Protein AF-A0A926N371-F1 (afdb_monomer_lite)

Secondary structure (DSSP, 8-state):
-HHHHHHHHHHHHHTTGGG---EEETTS--TTHHHHHHHHHHHHHHHSPPPPPSSTT---HHHHHHHHHHHHHHHHHHHHHHHHTTEEE-

Structure (mmCIF, N/CA/C/O backbone):
data_AF-A0A926N371-F1
#
_entry.id   AF-A0A926N371-F1
#
loop_
_atom_site.group_PDB
_atom_site.id
_atom_site.type_symbol
_atom_site.label_atom_id
_atom_site.label_alt_id
_atom_site.label_comp_id
_atom_site.label_asym_id
_atom_site.label_entity_id
_atom_site.label_seq_id
_atom_site.pdbx_PDB_ins_code
_atom_site.Cartn_x
_atom_site.Cartn_y
_atom_site.Cartn_z
_atom_site.occupancy
_atom_site.B_iso_or_equiv
_atom_site.auth_seq_id
_atom_site.auth_comp_id
_atom_site.auth_asym_id
_atom_site.auth_atom_id
_atom_site.pdbx_PDB_model_num
ATOM 1 N N . MET A 1 1 ? 28.179 22.395 20.316 1.00 55.78 1 MET A N 1
ATOM 2 C CA . MET A 1 1 ? 28.077 21.816 18.951 1.00 55.78 1 MET A CA 1
ATOM 3 C C . MET A 1 1 ? 27.294 20.492 18.850 1.00 55.78 1 MET A C 1
ATOM 5 O O . MET A 1 1 ? 26.749 20.231 17.788 1.00 55.78 1 MET A O 1
ATOM 9 N N . ARG A 1 2 ? 27.191 19.652 19.902 1.00 66.44 2 ARG A N 1
ATOM 10 C CA . ARG A 1 2 ? 26.398 18.394 19.865 1.00 66.44 2 ARG A CA 1
ATOM 11 C C . ARG A 1 2 ? 24.874 18.600 19.924 1.00 66.44 2 ARG A C 1
ATOM 13 O O . ARG A 1 2 ? 24.157 17.946 19.183 1.00 66.44 2 ARG A O 1
ATOM 20 N N . ILE A 1 3 ? 24.391 19.553 20.726 1.00 71.00 3 ILE A N 1
ATOM 21 C CA . ILE A 1 3 ? 22.946 19.801 20.915 1.00 71.00 3 ILE A CA 1
ATOM 22 C C . ILE A 1 3 ? 22.267 20.308 19.633 1.00 71.00 3 ILE A C 1
ATOM 24 O O . ILE A 1 3 ? 21.182 19.853 19.307 1.00 71.00 3 ILE A O 1
ATOM 28 N N . HIS A 1 4 ? 22.926 21.172 18.851 1.00 68.25 4 HIS A N 1
ATOM 29 C CA . HIS A 1 4 ? 22.369 21.673 17.583 1.00 68.25 4 HIS A CA 1
ATOM 30 C C . HIS A 1 4 ? 22.216 20.558 16.537 1.00 68.25 4 HIS A C 1
ATOM 32 O O . HIS A 1 4 ? 21.246 20.545 15.789 1.00 68.25 4 HIS A O 1
ATOM 38 N N . LYS A 1 5 ? 23.142 19.586 16.521 1.00 74.38 5 LYS A N 1
ATOM 39 C CA . LYS A 1 5 ? 23.061 18.409 15.644 1.00 74.38 5 LYS A CA 1
ATOM 40 C C . LYS A 1 5 ? 21.922 17.469 16.049 1.00 74.38 5 LYS A C 1
ATOM 42 O O . LYS A 1 5 ? 21.248 16.942 15.177 1.00 74.38 5 LYS A O 1
ATOM 47 N N . ILE A 1 6 ? 21.687 17.298 17.353 1.00 80.06 6 ILE A N 1
ATOM 48 C CA . ILE A 1 6 ? 20.562 16.505 17.881 1.00 80.06 6 ILE A CA 1
ATOM 49 C C . ILE A 1 6 ? 19.225 17.192 17.571 1.00 80.06 6 ILE A C 1
ATOM 51 O O . ILE A 1 6 ? 18.286 16.532 17.139 1.00 80.06 6 ILE A O 1
ATOM 55 N N . LEU A 1 7 ? 19.155 18.517 17.724 1.00 79.25 7 LEU A N 1
ATOM 56 C CA . LEU A 1 7 ? 17.958 19.301 17.417 1.00 79.25 7 LEU A CA 1
ATOM 57 C C . LEU A 1 7 ? 17.620 19.263 15.916 1.00 79.25 7 LEU A C 1
ATOM 59 O O . LEU A 1 7 ? 16.459 19.109 15.554 1.00 79.25 7 LEU A O 1
ATOM 63 N N . ALA A 1 8 ? 18.636 19.330 15.049 1.00 80.94 8 ALA A N 1
ATOM 64 C CA . ALA A 1 8 ? 18.465 19.177 13.605 1.00 80.94 8 ALA A CA 1
ATOM 65 C C . ALA A 1 8 ? 17.976 17.766 13.219 1.00 80.94 8 ALA A C 1
ATOM 67 O O . ALA A 1 8 ? 17.095 17.633 12.376 1.00 80.94 8 ALA A O 1
ATOM 68 N N . LEU A 1 9 ? 18.493 16.717 13.869 1.00 79.12 9 LEU A N 1
ATOM 69 C CA . LEU A 1 9 ? 18.043 15.331 13.677 1.00 79.12 9 LEU A CA 1
ATOM 70 C C . LEU A 1 9 ? 16.583 15.121 14.108 1.00 79.12 9 LEU A C 1
ATOM 72 O O . LEU A 1 9 ? 15.825 14.462 13.401 1.00 79.12 9 LEU A O 1
ATOM 76 N N . LEU A 1 10 ? 16.175 15.716 15.232 1.00 78.56 10 LEU A N 1
ATOM 77 C CA . LEU A 1 10 ? 14.785 15.693 15.696 1.00 78.56 10 LEU A CA 1
ATOM 78 C C . LEU A 1 10 ? 13.852 16.445 14.742 1.00 78.56 10 LEU A C 1
ATOM 80 O O . LEU A 1 10 ? 12.787 15.931 14.416 1.00 78.56 10 LEU A O 1
ATOM 84 N N . ALA A 1 11 ? 14.262 17.615 14.245 1.00 76.06 11 ALA A N 1
ATOM 85 C CA . ALA A 1 11 ? 13.471 18.398 13.294 1.00 76.06 11 ALA A CA 1
ATOM 86 C C . ALA A 1 11 ? 13.226 17.647 11.972 1.00 76.06 11 ALA A C 1
ATOM 88 O O . ALA A 1 11 ? 12.121 17.685 11.436 1.00 76.06 11 ALA A O 1
ATOM 89 N N . VAL A 1 12 ? 14.227 16.911 11.480 1.00 74.31 12 VAL A N 1
ATOM 90 C CA . VAL A 1 12 ? 14.097 16.064 10.284 1.00 74.31 12 VAL A CA 1
ATOM 91 C C . VAL A 1 12 ? 13.134 14.894 10.524 1.00 74.31 12 VAL A C 1
ATOM 93 O O . VAL A 1 12 ? 12.364 14.557 9.631 1.00 74.31 12 VAL A O 1
ATOM 96 N N . GLY A 1 13 ? 13.106 14.312 11.728 1.00 69.69 13 GLY A N 1
ATOM 97 C CA . GLY A 1 13 ? 12.201 13.204 12.063 1.00 69.69 13 GLY A CA 1
ATOM 98 C C . GLY A 1 13 ? 10.709 13.569 12.054 1.00 69.69 13 GLY A C 1
ATOM 99 O O . GLY A 1 13 ? 9.882 12.736 11.691 1.00 69.69 13 GLY A O 1
ATOM 100 N N . VAL A 1 14 ? 10.356 14.814 12.395 1.00 71.56 14 VAL A N 1
ATOM 101 C CA . VAL A 1 14 ? 8.951 15.276 12.450 1.00 71.56 14 VAL A CA 1
ATOM 102 C C . VAL A 1 14 ? 8.330 15.408 11.053 1.00 71.56 14 VAL A C 1
ATOM 104 O O . VAL A 1 14 ? 7.121 15.263 10.905 1.00 71.56 14 VAL A O 1
ATOM 107 N N . LEU A 1 15 ? 9.140 15.623 10.012 1.00 68.25 15 LEU A N 1
ATOM 108 C CA . LEU A 1 15 ? 8.648 15.784 8.639 1.00 68.25 15 LEU A CA 1
ATOM 109 C C . LEU A 1 15 ? 8.169 14.469 8.000 1.00 68.25 15 LEU A C 1
ATOM 111 O O . LEU A 1 15 ? 7.446 14.511 7.009 1.00 68.25 15 LEU A O 1
ATOM 115 N N . PHE A 1 16 ? 8.539 13.309 8.552 1.00 63.91 16 PHE A N 1
ATOM 116 C CA . PHE A 1 16 ? 8.240 12.004 7.950 1.00 63.91 16 PHE A CA 1
ATOM 117 C C . PHE A 1 16 ? 6.950 11.339 8.455 1.00 63.91 16 PHE A C 1
ATOM 119 O O . PHE A 1 16 ? 6.542 10.321 7.900 1.00 63.91 16 PHE A O 1
ATOM 126 N N . THR A 1 17 ? 6.282 11.870 9.484 1.00 61.56 17 THR A N 1
ATOM 127 C CA . THR A 1 17 ? 5.109 11.205 10.090 1.00 61.56 17 THR A CA 1
ATOM 128 C C . THR A 1 17 ? 3.786 11.466 9.360 1.00 61.56 17 THR A C 1
ATOM 130 O O . THR A 1 17 ? 2.778 10.852 9.700 1.00 61.56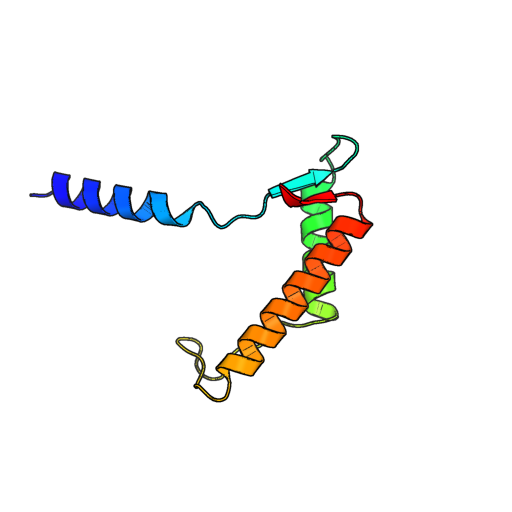 17 THR A O 1
ATOM 133 N N . SER A 1 18 ? 3.761 12.336 8.347 1.00 57.66 18 SER A N 1
ATOM 134 C CA . SER A 1 18 ? 2.526 12.826 7.714 1.00 57.66 18 SER A CA 1
ATOM 135 C C . SER A 1 18 ? 1.947 11.948 6.593 1.00 57.66 18 SER A C 1
ATOM 137 O O . SER A 1 18 ? 0.882 12.271 6.079 1.00 57.66 18 SER A O 1
ATOM 139 N N . CYS A 1 19 ? 2.591 10.836 6.219 1.00 63.75 19 CYS A N 1
ATOM 140 C CA . CYS A 1 19 ? 2.175 9.999 5.077 1.00 63.75 19 CYS A CA 1
ATOM 141 C C . CYS A 1 19 ? 1.537 8.649 5.454 1.00 63.75 19 CYS A C 1
ATOM 143 O O . CYS A 1 19 ? 1.521 7.727 4.641 1.00 63.75 19 CYS A O 1
ATOM 145 N N . ALA A 1 20 ? 1.019 8.490 6.673 1.00 71.75 20 ALA A N 1
ATOM 146 C CA . ALA A 1 20 ? 0.307 7.271 7.056 1.00 71.75 20 ALA A CA 1
ATOM 147 C C . ALA A 1 20 ? -1.211 7.459 6.916 1.00 71.75 20 ALA A C 1
ATOM 149 O O . ALA A 1 20 ? -1.820 8.173 7.708 1.00 71.75 20 ALA A O 1
ATOM 150 N N . THR A 1 21 ? -1.835 6.779 5.94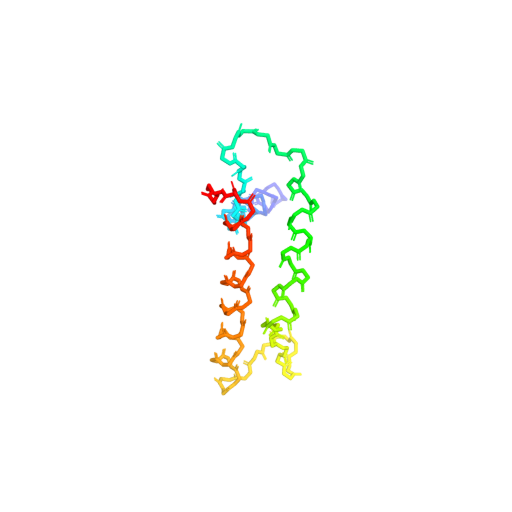9 1.00 83.94 21 THR A N 1
ATOM 151 C CA . THR A 1 21 ? -3.301 6.715 5.858 1.00 83.94 21 THR A CA 1
ATOM 152 C C . THR A 1 21 ? -3.859 5.945 7.049 1.00 83.94 21 THR A C 1
ATOM 154 O O . THR A 1 21 ? -3.560 4.760 7.253 1.00 83.94 21 THR A O 1
ATOM 157 N N . THR A 1 22 ? -4.693 6.613 7.840 1.00 90.38 22 THR A N 1
ATOM 158 C CA . THR A 1 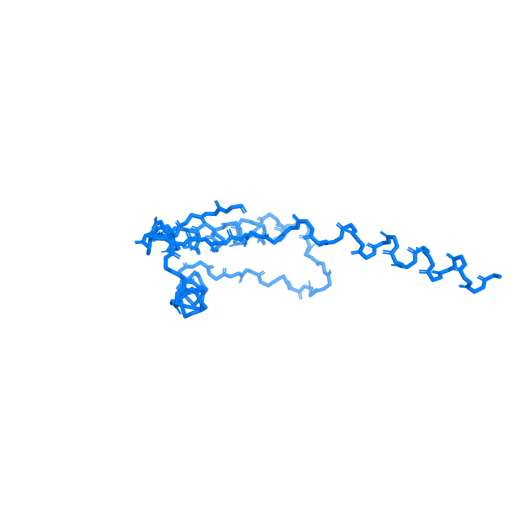22 ? -5.401 5.977 8.950 1.00 90.38 22 THR A CA 1
ATOM 159 C C . THR A 1 22 ? -6.741 5.426 8.473 1.00 90.38 22 THR A C 1
ATOM 161 O O . THR A 1 22 ? -7.333 5.935 7.529 1.00 90.38 22 THR A O 1
ATOM 164 N N . TRP A 1 23 ? -7.198 4.325 9.072 1.00 94.38 23 TRP A N 1
ATOM 165 C CA . TRP A 1 23 ? -8.416 3.629 8.654 1.00 94.38 23 TRP A CA 1
ATOM 166 C C . TRP A 1 23 ? -9.321 3.422 9.857 1.00 94.38 23 TRP A C 1
ATOM 168 O O . TRP A 1 23 ? -8.867 2.932 10.892 1.00 94.38 23 TRP A O 1
ATOM 178 N N . SER A 1 24 ? -10.600 3.748 9.696 1.00 96.00 24 SER A N 1
ATOM 179 C CA . SER A 1 24 ? -11.624 3.553 10.722 1.00 96.00 24 SER A CA 1
ATOM 180 C C . SER A 1 24 ? -12.868 2.899 10.129 1.00 96.00 24 SER A C 1
ATOM 182 O O . SER A 1 24 ? -13.301 3.237 9.027 1.00 96.00 24 SER A O 1
ATOM 184 N N . HIS A 1 25 ? -13.424 1.912 10.827 1.00 96.25 25 HIS A N 1
ATOM 185 C CA . HIS A 1 25 ? -14.645 1.246 10.396 1.00 96.25 25 HIS A CA 1
ATOM 186 C C . HIS A 1 25 ? -15.848 2.177 10.580 1.00 96.25 25 HIS A C 1
ATOM 188 O O . HIS A 1 25 ? -15.962 2.864 11.596 1.00 96.25 25 HIS A O 1
ATOM 194 N N . GLN A 1 26 ? -16.788 2.161 9.637 1.00 93.50 26 GLN A N 1
ATOM 195 C CA . GLN A 1 26 ? -17.975 3.026 9.654 1.00 93.50 26 GLN A CA 1
ATOM 196 C C . GLN A 1 26 ? -18.877 2.819 10.880 1.00 93.50 26 GLN A C 1
ATOM 198 O O . GLN A 1 26 ? -19.575 3.742 11.284 1.00 93.50 26 GLN A O 1
ATOM 203 N N . SER A 1 27 ? -18.849 1.632 11.494 1.00 94.19 27 SER A N 1
ATOM 204 C CA . SER A 1 27 ? -19.581 1.350 12.741 1.00 94.19 27 SER A CA 1
ATOM 205 C C . SER A 1 27 ? -18.882 1.855 14.011 1.00 94.19 27 SER A C 1
ATOM 207 O O . SER A 1 27 ? -19.418 1.690 15.102 1.00 94.19 27 SER A O 1
ATOM 209 N N . GLY A 1 28 ? -17.662 2.392 13.904 1.00 92.69 28 GLY A N 1
ATOM 210 C CA . GLY A 1 28 ? -16.804 2.732 15.045 1.00 92.69 28 GLY A CA 1
ATOM 211 C C . GLY A 1 28 ? -16.086 1.535 15.684 1.00 92.69 28 GLY A C 1
ATOM 212 O O . GLY A 1 28 ? -15.163 1.726 16.473 1.00 92.69 28 GLY A O 1
ATOM 213 N N . ASN A 1 29 ? -16.445 0.297 15.326 1.00 94.00 29 ASN A N 1
ATOM 214 C CA . ASN A 1 29 ? -15.777 -0.907 15.819 1.00 94.00 29 ASN A CA 1
ATOM 215 C C . ASN A 1 29 ? -14.566 -1.275 14.942 1.00 94.00 29 ASN A C 1
ATOM 217 O O . ASN A 1 29 ? -14.727 -1.765 13.829 1.00 94.00 29 ASN A O 1
ATOM 221 N N . ASN A 1 30 ? -13.355 -1.103 15.477 1.00 94.56 30 ASN A N 1
ATOM 222 C CA . ASN A 1 30 ? -12.092 -1.422 14.797 1.00 94.56 30 ASN A CA 1
ATOM 223 C C . ASN A 1 30 ? -11.437 -2.738 15.260 1.00 94.56 30 ASN A C 1
ATOM 225 O O . ASN A 1 30 ? -10.259 -2.952 14.984 1.00 94.56 30 ASN A O 1
ATOM 229 N N . SER A 1 31 ? -12.165 -3.628 15.943 1.00 96.44 31 SER A N 1
ATOM 230 C CA . SER A 1 31 ? -11.621 -4.905 16.455 1.00 96.44 31 SER A CA 1
ATOM 231 C C . SER A 1 31 ? -10.925 -5.761 15.387 1.00 96.44 31 SER A C 1
ATOM 233 O O . SER A 1 31 ? -9.907 -6.383 15.678 1.00 96.44 31 SER A O 1
ATOM 235 N N . ASN A 1 32 ? -11.415 -5.732 14.144 1.00 96.56 32 ASN A N 1
ATOM 236 C CA . ASN A 1 32 ? -10.845 -6.493 13.027 1.00 96.56 32 ASN A CA 1
ATOM 237 C C . ASN A 1 32 ? -9.846 -5.706 12.168 1.00 96.56 32 ASN A C 1
ATOM 239 O O . ASN A 1 32 ? -9.307 -6.268 11.218 1.00 96.56 32 ASN A O 1
ATOM 243 N N . LEU A 1 33 ? -9.556 -4.438 12.496 1.00 96.12 33 LEU A N 1
ATOM 244 C CA . LEU A 1 33 ? -8.794 -3.543 11.619 1.00 96.12 33 LEU A CA 1
ATOM 245 C C . LEU A 1 33 ? -7.445 -4.135 11.203 1.00 96.12 33 LEU A C 1
ATOM 247 O O . LEU A 1 33 ? -7.115 -4.120 10.024 1.00 96.12 33 LEU A O 1
ATOM 251 N N . ASP A 1 34 ? -6.668 -4.676 12.141 1.00 96.50 34 ASP A N 1
ATOM 252 C CA . ASP A 1 34 ? -5.360 -5.262 11.819 1.00 96.50 34 ASP A CA 1
ATOM 253 C C . ASP A 1 34 ? -5.480 -6.491 10.904 1.00 96.50 34 ASP A C 1
ATOM 255 O O . ASP A 1 34 ? -4.738 -6.631 9.932 1.00 96.50 34 ASP A O 1
ATOM 259 N N . THR A 1 35 ? -6.467 -7.349 11.167 1.00 97.94 35 THR A N 1
ATOM 260 C CA . THR A 1 35 ? -6.715 -8.548 10.355 1.00 97.94 35 THR A CA 1
ATOM 261 C C . THR A 1 35 ? -7.138 -8.164 8.939 1.00 97.94 35 THR A C 1
ATOM 263 O O . THR A 1 35 ? -6.619 -8.706 7.963 1.00 97.94 35 THR A O 1
ATOM 266 N N . ASP A 1 36 ? -8.027 -7.182 8.816 1.00 97.62 36 ASP A N 1
ATOM 267 C CA . ASP A 1 36 ? -8.527 -6.704 7.533 1.00 97.62 36 ASP A CA 1
ATOM 268 C C . ASP A 1 36 ? -7.454 -5.968 6.727 1.00 97.62 36 ASP A C 1
ATOM 270 O O . ASP A 1 36 ? -7.345 -6.206 5.524 1.00 97.62 36 ASP A O 1
ATOM 274 N N . LYS A 1 37 ? -6.582 -5.184 7.377 1.00 97.00 37 LYS A N 1
ATOM 275 C CA . LYS A 1 37 ? -5.395 -4.596 6.737 1.00 97.00 37 LYS A CA 1
ATOM 276 C C . LYS A 1 37 ? -4.487 -5.676 6.146 1.00 97.00 37 LYS A C 1
ATOM 278 O O . LYS A 1 37 ? -4.090 -5.581 4.987 1.00 97.00 37 LYS A O 1
ATOM 283 N N . ARG A 1 38 ? -4.178 -6.737 6.900 1.00 97.44 38 ARG A N 1
ATOM 284 C CA . ARG A 1 38 ? -3.338 -7.844 6.398 1.00 97.44 38 ARG A CA 1
ATOM 285 C C . ARG A 1 38 ? -3.999 -8.575 5.234 1.00 97.44 38 ARG A C 1
ATOM 287 O O . ARG A 1 38 ? -3.341 -8.843 4.231 1.00 97.44 38 ARG A O 1
ATOM 294 N N . TYR A 1 39 ? -5.296 -8.858 5.348 1.00 98.12 39 TYR A N 1
ATOM 295 C CA . TYR A 1 39 ? -6.068 -9.500 4.286 1.00 98.12 39 TYR A CA 1
ATOM 296 C C . TYR A 1 39 ? -6.086 -8.655 3.007 1.00 98.12 39 TYR A C 1
ATOM 298 O O . TYR A 1 39 ? -5.806 -9.164 1.920 1.00 98.12 39 TYR A O 1
ATOM 306 N N . CYS A 1 40 ? -6.379 -7.360 3.123 1.00 97.75 40 CYS A N 1
ATOM 307 C CA . CYS A 1 40 ? -6.410 -6.460 1.978 1.00 97.75 40 CYS A CA 1
ATOM 308 C C . CYS A 1 40 ? -5.020 -6.244 1.378 1.00 97.75 40 CYS A C 1
ATOM 310 O O . CYS A 1 40 ? -4.905 -6.181 0.158 1.00 97.75 40 CYS A O 1
ATOM 312 N N . GLY A 1 41 ? -3.963 -6.233 2.196 1.00 97.00 41 GLY A N 1
ATOM 313 C CA . GLY A 1 41 ? -2.575 -6.217 1.726 1.00 97.00 41 GLY A CA 1
ATOM 314 C C . GLY A 1 41 ? -2.231 -7.452 0.897 1.00 97.00 41 GLY A C 1
ATOM 315 O O . GLY A 1 41 ? -1.723 -7.337 -0.217 1.00 97.00 41 GLY A O 1
ATOM 316 N N . ALA A 1 42 ? -2.568 -8.643 1.394 1.00 97.56 42 ALA A N 1
ATOM 317 C CA . ALA A 1 42 ? -2.370 -9.885 0.650 1.00 97.56 42 ALA A CA 1
ATOM 318 C C . ALA A 1 42 ? -3.186 -9.911 -0.655 1.00 97.56 42 ALA A C 1
ATOM 320 O O . ALA A 1 42 ? -2.671 -10.298 -1.701 1.00 97.56 42 ALA A O 1
ATOM 321 N N . THR A 1 43 ? -4.435 -9.440 -0.607 1.00 97.75 43 THR A N 1
ATOM 322 C CA . THR A 1 43 ? -5.319 -9.357 -1.779 1.00 97.75 43 THR A CA 1
ATOM 323 C C . THR A 1 43 ? -4.755 -8.408 -2.837 1.00 97.75 43 THR A C 1
ATOM 325 O O . THR A 1 43 ? -4.684 -8.768 -4.010 1.00 97.75 43 THR A O 1
ATOM 328 N N . ALA A 1 44 ? -4.304 -7.219 -2.431 1.00 97.44 44 ALA A N 1
ATOM 329 C CA . ALA A 1 44 ? -3.682 -6.251 -3.326 1.00 97.44 44 ALA A CA 1
ATOM 330 C C . ALA A 1 44 ? -2.434 -6.829 -4.003 1.00 97.44 44 ALA A C 1
ATOM 332 O O . ALA A 1 44 ? -2.306 -6.744 -5.220 1.00 97.44 44 ALA A O 1
ATOM 333 N N . ASN A 1 45 ? -1.570 -7.508 -3.243 1.00 95.56 45 ASN A N 1
ATOM 334 C CA . ASN A 1 45 ? -0.368 -8.148 -3.780 1.00 95.56 45 ASN A CA 1
ATOM 335 C C . ASN A 1 45 ? -0.668 -9.309 -4.738 1.00 95.56 45 ASN A C 1
ATOM 337 O O . ASN A 1 45 ? 0.114 -9.550 -5.654 1.00 95.56 45 ASN A O 1
ATOM 341 N N . ALA A 1 46 ? -1.785 -10.016 -4.551 1.00 96.38 46 ALA A N 1
ATOM 342 C CA . ALA A 1 46 ? -2.205 -11.085 -5.453 1.00 96.38 46 ALA A CA 1
ATOM 343 C C . ALA A 1 46 ? -2.782 -10.550 -6.776 1.00 96.38 46 ALA A C 1
ATOM 345 O O . ALA A 1 46 ? -2.545 -11.137 -7.829 1.00 96.38 46 ALA A O 1
ATOM 346 N N . VAL A 1 47 ? -3.543 -9.450 -6.732 1.00 94.94 47 VAL A N 1
ATOM 347 C CA . VAL A 1 47 ? -4.236 -8.893 -7.910 1.00 94.94 47 VAL A CA 1
ATOM 348 C C . VAL A 1 47 ? -3.358 -7.914 -8.693 1.00 94.94 47 VAL A C 1
ATOM 350 O O . VAL A 1 47 ? -3.400 -7.882 -9.920 1.00 94.94 47 VAL A O 1
ATOM 353 N N . ALA A 1 48 ? -2.572 -7.107 -7.989 1.00 94.06 48 ALA A N 1
ATOM 354 C CA . ALA A 1 48 ? -1.720 -6.068 -8.547 1.00 94.06 48 ALA A CA 1
ATOM 355 C C . ALA A 1 48 ? -0.372 -6.077 -7.807 1.00 94.06 48 ALA A C 1
ATOM 357 O O . ALA A 1 48 ? -0.143 -5.230 -6.947 1.00 94.06 48 ALA A O 1
ATOM 358 N N . PRO A 1 49 ? 0.518 -7.047 -8.079 1.00 90.62 49 PRO A N 1
ATOM 359 C CA . PRO A 1 49 ? 1.810 -7.121 -7.409 1.00 90.62 49 PRO A CA 1
ATOM 360 C C . PRO A 1 49 ? 2.625 -5.850 -7.653 1.00 90.62 49 PRO A C 1
ATOM 362 O O . PRO A 1 49 ? 2.623 -5.283 -8.751 1.00 90.62 49 PRO A O 1
ATOM 365 N N . THR A 1 50 ? 3.343 -5.407 -6.623 1.00 88.56 50 THR A N 1
ATOM 366 C CA . THR A 1 50 ? 4.282 -4.295 -6.762 1.00 88.56 50 THR A CA 1
ATOM 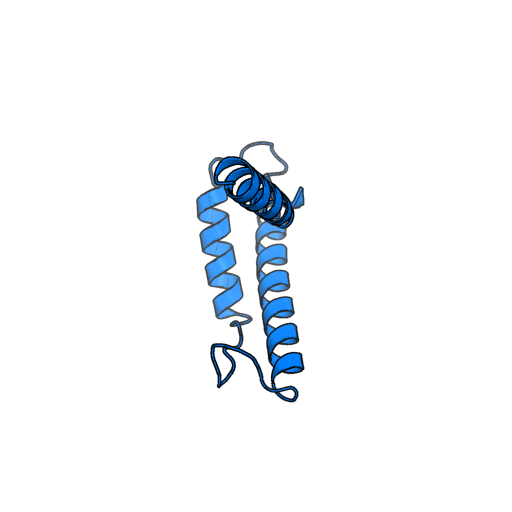367 C C . THR A 1 50 ? 5.436 -4.688 -7.682 1.00 88.56 50 THR A C 1
ATOM 369 O O . THR A 1 50 ? 5.861 -5.843 -7.742 1.00 88.56 50 THR A O 1
ATOM 372 N N . TYR A 1 51 ? 5.934 -3.715 -8.441 1.00 86.38 51 TYR A N 1
ATOM 373 C CA . TYR A 1 51 ? 7.064 -3.916 -9.338 1.00 86.38 51 TYR A CA 1
ATOM 374 C C . TYR A 1 51 ? 8.369 -3.635 -8.600 1.00 86.38 51 TYR A C 1
ATOM 376 O O . TYR A 1 51 ? 8.534 -2.568 -8.008 1.00 86.38 51 TYR A O 1
ATOM 384 N N . ILE A 1 52 ? 9.302 -4.581 -8.663 1.00 87.31 52 ILE A N 1
ATOM 385 C CA . ILE A 1 52 ? 10.661 -4.404 -8.158 1.00 87.31 52 ILE A CA 1
ATOM 386 C C . ILE A 1 52 ? 11.551 -4.065 -9.350 1.00 87.31 52 ILE A C 1
ATOM 388 O O . ILE A 1 52 ? 11.701 -4.868 -10.269 1.00 87.31 52 ILE A O 1
ATOM 392 N N . CYS A 1 53 ? 12.133 -2.869 -9.327 1.00 88.56 53 CYS A N 1
ATOM 393 C CA . CYS A 1 53 ? 13.076 -2.428 -10.348 1.00 88.56 53 CYS A CA 1
ATOM 394 C C . CYS A 1 53 ? 14.350 -3.272 -10.327 1.00 88.56 53 CYS A C 1
ATOM 396 O O . CYS A 1 53 ? 14.753 -3.780 -9.278 1.00 88.56 53 CYS A O 1
ATOM 398 N N . ARG A 1 54 ? 15.022 -3.392 -11.479 1.00 90.44 54 ARG A N 1
ATOM 399 C CA . ARG A 1 54 ? 16.252 -4.200 -11.592 1.00 90.44 54 ARG A CA 1
ATOM 400 C C . ARG A 1 54 ? 17.335 -3.747 -10.622 1.00 90.44 54 ARG A C 1
ATOM 402 O O . ARG A 1 54 ? 18.048 -4.575 -10.061 1.00 90.44 54 ARG A O 1
ATOM 409 N N . ASN A 1 55 ? 17.460 -2.433 -10.438 1.00 88.69 55 ASN A N 1
ATOM 410 C CA . ASN A 1 55 ? 18.316 -1.856 -9.416 1.00 88.69 55 ASN A CA 1
ATOM 411 C C . ASN A 1 55 ? 17.468 -1.501 -8.179 1.00 88.69 55 ASN A C 1
ATOM 413 O O . ASN A 1 55 ? 16.612 -0.618 -8.263 1.00 88.69 55 ASN A O 1
ATOM 417 N N . PRO A 1 56 ? 17.721 -2.138 -7.022 1.00 82.75 56 PRO A N 1
ATOM 418 C CA . PRO A 1 56 ? 16.947 -1.904 -5.806 1.00 82.75 56 PRO A CA 1
ATOM 419 C C . PRO A 1 56 ? 17.174 -0.516 -5.193 1.00 82.75 56 PRO A C 1
ATOM 421 O O . PRO A 1 56 ? 16.375 -0.085 -4.368 1.00 82.75 56 PRO A O 1
ATOM 424 N N . LEU A 1 57 ? 18.246 0.190 -5.573 1.00 86.12 57 LEU A N 1
ATOM 425 C CA . LEU A 1 57 ? 18.504 1.552 -5.101 1.00 86.12 57 LEU A CA 1
ATOM 426 C C . LEU A 1 57 ? 17.692 2.598 -5.871 1.00 86.12 57 LEU A C 1
ATOM 428 O O . LEU A 1 57 ? 17.302 3.608 -5.292 1.00 86.12 57 LEU A O 1
ATOM 432 N N . MET A 1 58 ? 17.471 2.390 -7.173 1.00 86.50 58 MET A N 1
ATOM 433 C CA . MET A 1 58 ? 16.789 3.357 -8.034 1.00 86.50 58 MET A CA 1
ATOM 434 C C . MET A 1 58 ? 16.321 2.704 -9.337 1.00 86.50 58 MET A C 1
ATOM 436 O O . MET A 1 58 ? 17.110 2.067 -10.032 1.00 86.50 58 MET A O 1
ATOM 440 N N . CYS A 1 59 ? 15.061 2.929 -9.707 1.00 89.44 59 CYS A N 1
ATOM 441 C CA . CYS A 1 59 ? 14.523 2.507 -10.997 1.00 89.44 59 CYS A CA 1
ATOM 442 C C . CYS A 1 59 ? 15.178 3.276 -12.146 1.00 89.44 59 CYS A C 1
ATOM 444 O O . CYS A 1 59 ? 15.368 4.491 -12.056 1.00 89.44 59 CYS A O 1
ATOM 446 N N . ALA A 1 60 ? 15.484 2.583 -13.242 1.00 92.94 60 ALA A N 1
ATOM 447 C CA . ALA A 1 60 ? 15.872 3.260 -14.469 1.00 92.94 60 ALA A CA 1
ATOM 448 C C . ALA A 1 60 ? 14.696 4.115 -15.000 1.00 92.94 60 ALA A C 1
ATOM 450 O O . ALA A 1 60 ? 13.539 3.802 -14.700 1.00 92.94 60 ALA A O 1
ATOM 451 N N . PRO A 1 61 ? 14.940 5.199 -15.761 1.00 89.19 61 PRO A N 1
ATOM 452 C CA . PRO A 1 61 ? 13.871 6.084 -16.237 1.00 89.19 61 PRO A CA 1
ATOM 453 C C . PRO A 1 61 ? 12.772 5.370 -17.041 1.00 89.19 61 PRO A C 1
ATOM 455 O O . PRO A 1 61 ? 11.607 5.748 -16.956 1.00 89.19 61 PRO A O 1
ATOM 458 N N . ASP A 1 62 ? 13.133 4.322 -17.781 1.00 92.88 62 ASP A N 1
ATOM 459 C CA . ASP A 1 62 ? 12.221 3.455 -18.533 1.00 92.88 62 ASP A CA 1
ATOM 460 C C . ASP A 1 62 ? 11.401 2.511 -17.635 1.00 92.88 62 ASP A C 1
ATOM 462 O O . ASP A 1 62 ? 10.280 2.146 -17.981 1.00 92.88 62 ASP A O 1
ATOM 466 N N . GLU A 1 63 ? 11.917 2.159 -16.456 1.00 92.44 63 GLU A N 1
ATOM 467 C CA . GLU A 1 63 ? 11.217 1.336 -15.464 1.00 92.44 63 GLU A CA 1
ATOM 468 C C . GLU A 1 63 ? 10.375 2.166 -14.491 1.00 92.44 63 GLU A C 1
ATOM 470 O O . GLU A 1 63 ? 9.410 1.656 -13.925 1.00 92.44 63 GLU A O 1
ATOM 475 N N . LEU A 1 64 ? 10.725 3.438 -14.276 1.00 90.56 64 LEU A N 1
ATOM 476 C CA . LEU A 1 64 ? 10.106 4.276 -13.250 1.00 90.56 64 LEU A CA 1
ATOM 477 C C . LEU A 1 64 ? 8.595 4.415 -13.461 1.00 90.56 64 LEU A C 1
ATOM 479 O O . LEU A 1 64 ? 7.832 4.261 -12.510 1.00 90.56 64 LEU A O 1
ATOM 483 N N . GLY A 1 65 ? 8.155 4.662 -14.699 1.00 91.25 65 GLY A N 1
ATOM 484 C CA . GLY A 1 65 ? 6.729 4.771 -15.020 1.00 91.25 65 GLY A CA 1
ATOM 485 C C . GLY A 1 65 ? 5.966 3.483 -14.702 1.00 91.25 65 GLY A C 1
ATOM 486 O O . GLY A 1 65 ? 4.928 3.526 -14.046 1.00 91.25 65 GLY A O 1
ATOM 487 N N . ILE A 1 66 ? 6.540 2.337 -15.078 1.00 92.62 66 ILE A N 1
ATOM 488 C CA . ILE A 1 66 ? 5.979 1.008 -14.806 1.00 92.62 66 ILE A CA 1
ATOM 489 C C . ILE A 1 66 ? 5.912 0.765 -13.295 1.00 92.62 66 ILE A C 1
ATOM 491 O O . ILE A 1 66 ? 4.891 0.315 -12.777 1.00 92.62 66 ILE A O 1
ATOM 495 N N . ALA A 1 67 ? 6.982 1.095 -12.571 1.00 91.94 67 ALA A N 1
ATOM 496 C CA . ALA A 1 67 ? 7.049 0.923 -11.129 1.00 91.94 67 ALA A CA 1
ATOM 497 C C . ALA A 1 67 ? 5.970 1.735 -10.407 1.00 91.94 67 ALA A C 1
ATOM 499 O O . ALA A 1 67 ? 5.246 1.198 -9.567 1.00 91.94 67 ALA A O 1
ATOM 500 N N . MET A 1 68 ? 5.827 3.010 -10.775 1.00 90.50 68 MET A N 1
ATOM 501 C CA . MET A 1 68 ? 4.827 3.898 -10.189 1.00 90.50 68 MET A CA 1
ATOM 502 C C . MET A 1 68 ? 3.404 3.448 -10.519 1.00 90.50 68 MET A C 1
ATOM 504 O O . MET A 1 68 ? 2.558 3.421 -9.627 1.00 90.50 68 MET A O 1
ATOM 508 N N . GLU A 1 69 ? 3.142 3.035 -11.760 1.00 93.88 69 GLU A N 1
ATOM 509 C CA . GLU A 1 69 ? 1.837 2.503 -12.156 1.00 93.88 69 GLU A CA 1
ATOM 510 C C . GLU A 1 69 ? 1.464 1.266 -11.326 1.00 93.88 69 GLU A C 1
ATOM 512 O O . GLU A 1 69 ? 0.353 1.180 -10.802 1.00 93.88 69 GLU A O 1
ATOM 517 N N . ARG A 1 70 ? 2.399 0.327 -11.144 1.00 94.06 70 ARG A N 1
ATOM 518 C CA . ARG A 1 70 ? 2.157 -0.898 -10.367 1.00 94.06 70 ARG A CA 1
ATOM 519 C C . ARG A 1 70 ? 1.943 -0.620 -8.884 1.00 94.06 70 ARG A C 1
ATOM 521 O O . ARG A 1 70 ? 1.060 -1.226 -8.283 1.00 94.06 70 ARG A O 1
ATOM 528 N N . ILE A 1 71 ? 2.684 0.325 -8.304 1.00 93.44 71 ILE A N 1
ATOM 529 C CA . ILE A 1 71 ? 2.454 0.784 -6.925 1.00 93.44 71 ILE A CA 1
ATOM 530 C C . ILE A 1 71 ? 1.066 1.424 -6.797 1.00 93.44 71 ILE A C 1
ATOM 532 O O . ILE A 1 71 ? 0.324 1.100 -5.873 1.00 93.44 71 ILE A O 1
ATOM 536 N N . ALA A 1 72 ? 0.680 2.286 -7.741 1.00 94.00 72 ALA A N 1
ATOM 537 C CA . ALA A 1 72 ? -0.632 2.924 -7.734 1.00 94.00 72 ALA A CA 1
ATOM 538 C C . ALA A 1 72 ? -1.773 1.898 -7.860 1.00 94.00 72 ALA A C 1
ATOM 540 O O . ALA A 1 72 ? -2.752 1.976 -7.121 1.00 94.00 72 ALA A O 1
ATOM 541 N N . GLN A 1 73 ? -1.632 0.906 -8.744 1.00 96.38 73 GLN A N 1
ATOM 542 C CA . GLN A 1 73 ? -2.605 -0.181 -8.906 1.00 96.38 73 GLN A CA 1
ATOM 543 C C . GLN A 1 73 ? -2.726 -1.042 -7.642 1.00 96.38 73 GLN A C 1
ATOM 545 O O . GLN A 1 73 ? -3.843 -1.371 -7.240 1.00 96.38 73 GLN A O 1
ATOM 550 N N . ASN A 1 74 ? -1.606 -1.377 -6.995 1.00 97.00 74 ASN A N 1
ATOM 551 C CA . ASN A 1 74 ? -1.600 -2.116 -5.730 1.00 97.00 74 ASN A CA 1
ATOM 552 C C . ASN A 1 74 ? -2.333 -1.341 -4.626 1.00 97.00 74 ASN A C 1
ATOM 554 O O . ASN A 1 74 ? -3.261 -1.872 -4.015 1.00 97.00 74 ASN A O 1
ATOM 558 N N . ASN A 1 75 ? -1.988 -0.064 -4.438 1.00 95.31 75 ASN A N 1
ATOM 559 C CA . ASN A 1 75 ? -2.631 0.799 -3.447 1.00 95.31 75 ASN A CA 1
ATOM 560 C C . ASN A 1 75 ? -4.136 0.936 -3.718 1.00 95.31 75 ASN A C 1
ATOM 562 O O . ASN A 1 75 ? -4.944 0.780 -2.809 1.00 95.31 75 ASN A O 1
ATOM 566 N N . ALA A 1 76 ? -4.539 1.120 -4.978 1.00 96.06 76 ALA A N 1
ATOM 567 C CA . ALA A 1 76 ? -5.951 1.187 -5.344 1.00 96.06 76 ALA A CA 1
ATOM 568 C C . ALA A 1 76 ? -6.702 -0.128 -5.053 1.00 96.06 76 ALA A C 1
ATOM 570 O O . ALA A 1 76 ? -7.854 -0.104 -4.613 1.00 96.06 76 ALA A O 1
ATOM 571 N N . ALA A 1 77 ? -6.067 -1.285 -5.277 1.00 97.62 77 ALA A N 1
ATOM 572 C CA . ALA A 1 77 ? -6.647 -2.586 -4.945 1.00 97.62 77 ALA A CA 1
ATOM 573 C C . ALA A 1 77 ? -6.807 -2.766 -3.426 1.00 97.62 77 ALA A C 1
ATOM 575 O O . ALA A 1 77 ? -7.845 -3.254 -2.967 1.00 97.62 77 ALA A O 1
ATOM 576 N N . TYR A 1 78 ? -5.812 -2.329 -2.653 1.00 97.31 78 TYR A N 1
ATOM 577 C CA . TYR A 1 78 ? -5.862 -2.311 -1.196 1.00 97.31 78 TYR A CA 1
ATOM 578 C C . TYR A 1 78 ? -7.000 -1.420 -0.680 1.00 97.31 78 TYR A C 1
ATOM 580 O O . TYR A 1 78 ? -7.855 -1.887 0.077 1.00 97.31 78 TYR A O 1
ATOM 588 N N . ASP A 1 79 ? -7.062 -0.170 -1.142 1.00 96.56 79 ASP A N 1
ATOM 589 C CA . ASP A 1 79 ? -8.067 0.814 -0.733 1.00 96.56 79 ASP A CA 1
ATOM 590 C C . ASP A 1 79 ? -9.477 0.325 -1.051 1.00 96.56 79 ASP A C 1
ATOM 592 O O . ASP A 1 79 ? -10.375 0.376 -0.208 1.00 96.56 79 ASP A O 1
ATOM 596 N N . ARG A 1 80 ? -9.670 -0.232 -2.251 1.00 97.38 80 ARG A N 1
ATOM 597 C CA . ARG A 1 80 ? -10.941 -0.835 -2.650 1.00 97.38 80 ARG A CA 1
ATOM 598 C C . ARG A 1 80 ? -11.355 -1.955 -1.698 1.00 97.38 80 ARG A C 1
ATOM 600 O O . ARG A 1 80 ? -12.519 -2.000 -1.303 1.00 97.38 80 ARG A O 1
ATOM 607 N N . CYS A 1 81 ? -10.431 -2.840 -1.324 1.00 97.88 81 CYS A N 1
ATOM 608 C CA . CYS A 1 81 ? -10.707 -3.917 -0.376 1.00 97.88 81 CYS A CA 1
ATOM 609 C C . CYS A 1 81 ? -11.101 -3.373 1.008 1.00 97.88 81 CYS A C 1
ATOM 611 O O . CYS A 1 81 ? -12.099 -3.815 1.581 1.00 97.88 81 CYS A O 1
ATOM 613 N N . MET A 1 82 ? -10.375 -2.374 1.520 1.00 97.88 82 MET A N 1
ATOM 614 C CA . MET A 1 82 ? -10.680 -1.739 2.807 1.00 97.88 82 MET A CA 1
ATOM 615 C C . MET A 1 82 ? -12.064 -1.076 2.798 1.00 97.88 82 MET A C 1
ATOM 617 O O . MET A 1 82 ? -12.856 -1.272 3.722 1.00 97.88 82 MET A O 1
ATOM 621 N N . ILE A 1 83 ? -12.399 -0.354 1.725 1.00 97.00 83 ILE A N 1
ATOM 622 C CA . ILE A 1 83 ? -13.713 0.280 1.548 1.00 97.00 83 ILE A CA 1
ATOM 623 C C . ILE A 1 83 ? -14.827 -0.771 1.496 1.00 97.00 83 ILE A C 1
ATOM 625 O O . ILE A 1 83 ? -15.855 -0.606 2.151 1.00 97.00 83 ILE A O 1
ATOM 629 N N . GLN A 1 84 ? 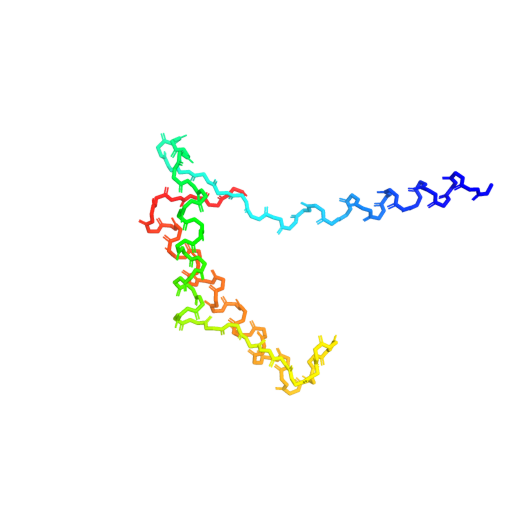-14.629 -1.873 0.766 1.00 96.88 84 GLN A N 1
ATOM 630 C CA . GLN A 1 84 ? -15.602 -2.971 0.688 1.00 96.88 84 GLN A CA 1
ATOM 631 C C . GLN A 1 84 ? -15.860 -3.636 2.044 1.00 96.88 84 GLN A C 1
ATOM 633 O O . GLN A 1 84 ? -16.968 -4.103 2.296 1.00 96.88 84 GLN A O 1
ATOM 638 N N . LYS A 1 85 ? -14.862 -3.643 2.931 1.00 96.25 85 LYS A N 1
ATOM 639 C CA . LYS A 1 85 ? -14.988 -4.120 4.313 1.00 96.25 85 LYS A CA 1
ATOM 640 C C . LYS A 1 85 ? -15.606 -3.100 5.271 1.00 96.25 85 LYS A C 1
ATOM 642 O O . LYS A 1 85 ? -15.716 -3.390 6.453 1.00 96.25 85 LYS A O 1
ATOM 647 N N . GLY A 1 86 ? -16.017 -1.928 4.787 1.00 97.00 86 GLY A N 1
ATOM 648 C CA . GLY A 1 86 ? -16.688 -0.914 5.599 1.00 97.00 86 GLY A CA 1
ATOM 649 C C . GLY A 1 86 ? -15.744 0.074 6.282 1.00 97.00 86 GLY A C 1
ATOM 650 O O . GLY A 1 86 ? -16.179 0.801 7.175 1.00 97.00 86 GLY A O 1
ATOM 651 N N . TYR A 1 87 ? -14.475 0.148 5.875 1.00 97.38 87 TYR A N 1
ATOM 652 C CA . TYR A 1 87 ? -13.535 1.146 6.386 1.00 97.38 87 TYR A CA 1
ATOM 653 C C . TYR A 1 87 ? -13.567 2.447 5.575 1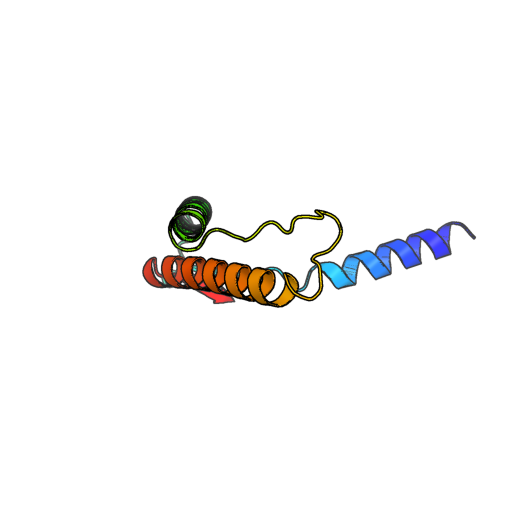.00 97.38 87 TYR A C 1
ATOM 655 O O . TYR A 1 87 ? -13.896 2.471 4.389 1.00 97.38 87 TYR A O 1
ATOM 663 N N . ARG A 1 88 ? -13.214 3.555 6.230 1.00 95.12 88 ARG A N 1
ATOM 664 C CA . ARG A 1 88 ? -12.953 4.859 5.611 1.00 95.12 88 ARG A CA 1
ATOM 665 C C . ARG A 1 88 ? -11.546 5.317 5.963 1.00 95.12 88 ARG A C 1
ATOM 667 O O . ARG A 1 88 ? -11.125 5.175 7.114 1.00 95.12 88 ARG A O 1
ATOM 674 N N . ALA A 1 89 ? -10.852 5.852 4.965 1.00 91.31 89 ALA A N 1
ATOM 675 C CA . ALA A 1 89 ? -9.596 6.548 5.171 1.00 91.31 89 ALA A CA 1
ATOM 676 C C . ALA A 1 89 ? -9.862 7.865 5.923 1.00 91.31 89 ALA A C 1
ATOM 678 O O . ALA A 1 89 ? -10.861 8.537 5.651 1.00 91.31 89 ALA A O 1
ATOM 679 N N . GLN A 1 90 ? -8.995 8.180 6.881 1.00 79.38 90 GLN A N 1
ATOM 680 C CA . GLN A 1 90 ? -8.991 9.392 7.702 1.00 79.38 90 GLN A CA 1
ATOM 681 C C . GLN A 1 90 ? -7.724 10.193 7.431 1.00 79.38 90 GLN A C 1
ATOM 683 O O . GLN A 1 90 ? -6.639 9.556 7.399 1.00 79.38 90 GLN A O 1
#

pLDDT: mean 88.55, std 10.81, range [55.78, 98.12]

Radius of gyration: 17.92 Å; chains: 1; bounding box: 48×33×39 Å

Foldseek 3Di:
DVVVVVVVVVVVVVVPPPPDWDKAAPVRDCVCVVVLLVVLLVQLCVVQNADQAPDNVDHDPVCPVVRVVSVVSSVVSSVVSSVVVRMDTD

Sequence (90 aa):
MRIHKILALLAVGVLFTSCATTWSHQSGNNSNLDTDKRYCGATANAVAPTYICRNPLMCAPDELGIAMERIAQNNAAYDRCMIQKGYRAQ